Protein AF-A0A956TW47-F1 (afdb_monomer_lite)

Foldseek 3Di:
DQQQPDDDQVPDDDQGHLPVVVVCLVPVDWDKAKEKPLPCVQPHPPDPHGDQDDVPDGGDIDMDIFDTDRDDNPDDSVNVSVVSVVRRVVNVPQDDPPDVPPRDPRPDDDDPPPPVPPVVVVVVVVVVVVVVVVVVVVVVVVPPD

Structure (mmCIF, N/CA/C/O backbone):
data_AF-A0A956TW47-F1
#
_entry.id   AF-A0A956TW47-F1
#
loop_
_atom_site.group_PDB
_atom_site.id
_atom_site.type_symbol
_atom_site.label_atom_id
_atom_site.label_alt_id
_atom_site.label_comp_id
_atom_site.label_asym_id
_atom_site.label_entity_id
_atom_site.label_seq_id
_atom_site.pdbx_PDB_ins_code
_atom_site.Cartn_x
_atom_site.Cartn_y
_atom_site.Cartn_z
_atom_site.occupancy
_atom_site.B_iso_or_equiv
_atom_site.auth_seq_id
_atom_site.auth_comp_id
_atom_site.auth_asym_id
_atom_site.auth_atom_id
_atom_site.pdbx_PDB_model_num
ATOM 1 N N . ILE A 1 1 ? -6.459 4.346 -1.450 1.00 92.06 1 ILE A N 1
ATOM 2 C CA . ILE A 1 1 ? -5.559 5.324 -0.784 1.00 92.06 1 ILE A CA 1
ATOM 3 C C . ILE A 1 1 ? -4.156 4.752 -0.885 1.00 92.06 1 ILE A C 1
ATOM 5 O O . ILE A 1 1 ? -4.026 3.569 -0.607 1.00 92.06 1 ILE A O 1
ATOM 9 N N . PHE A 1 2 ? -3.155 5.531 -1.303 1.00 93.88 2 PHE A N 1
ATOM 10 C CA . PHE A 1 2 ? -1.760 5.075 -1.327 1.00 93.88 2 PHE A CA 1
ATOM 11 C C . PHE A 1 2 ? -1.099 5.387 0.023 1.00 93.88 2 PHE A C 1
ATOM 13 O O . PHE A 1 2 ? -0.887 6.566 0.316 1.00 93.88 2 PHE A O 1
ATOM 20 N N . PRO A 1 3 ? -0.813 4.376 0.866 1.00 94.44 3 PRO A N 1
ATOM 21 C CA . PRO A 1 3 ? -0.276 4.597 2.211 1.00 94.44 3 PRO A CA 1
ATOM 22 C C . PRO A 1 3 ? 1.165 5.132 2.213 1.00 94.44 3 PRO A C 1
ATOM 24 O O . PRO A 1 3 ? 1.600 5.668 3.223 1.00 94.44 3 PRO A O 1
ATOM 27 N N . GLU A 1 4 ? 1.890 5.045 1.098 1.00 92.81 4 GLU A N 1
ATOM 28 C CA . GLU A 1 4 ? 3.246 5.594 0.931 1.00 92.81 4 GLU A CA 1
ATOM 29 C C . GLU A 1 4 ? 3.271 7.134 0.926 1.00 92.81 4 GLU A C 1
ATOM 31 O O . GLU A 1 4 ? 4.242 7.758 1.363 1.00 92.81 4 GLU A O 1
ATOM 36 N N . GLY A 1 5 ? 2.186 7.761 0.450 1.00 91.06 5 GLY A N 1
ATOM 37 C CA . GLY A 1 5 ? 2.024 9.218 0.367 1.00 91.06 5 GLY A CA 1
ATOM 38 C C . GLY A 1 5 ? 2.811 9.910 -0.754 1.00 91.06 5 GLY A C 1
ATOM 39 O O . GLY A 1 5 ? 2.726 11.127 -0.889 1.00 91.06 5 GLY A O 1
ATOM 40 N N . ARG A 1 6 ? 3.562 9.159 -1.563 1.00 89.00 6 ARG A N 1
ATOM 41 C CA . ARG A 1 6 ? 4.381 9.649 -2.683 1.00 89.00 6 ARG A CA 1
ATOM 42 C C . ARG A 1 6 ? 4.512 8.564 -3.750 1.00 89.00 6 ARG A C 1
ATOM 44 O O . ARG A 1 6 ? 4.234 7.402 -3.480 1.00 89.00 6 ARG A O 1
ATOM 51 N N . LEU A 1 7 ? 4.908 8.962 -4.956 1.00 86.25 7 LEU A N 1
ATOM 52 C CA . LEU A 1 7 ? 5.258 8.025 -6.023 1.00 86.25 7 LEU A CA 1
ATOM 53 C C . LEU A 1 7 ? 6.634 7.409 -5.742 1.00 86.25 7 LEU A C 1
ATOM 55 O O . LEU A 1 7 ? 7.531 8.101 -5.261 1.00 86.25 7 LEU A O 1
ATOM 59 N N . SER A 1 8 ? 6.797 6.128 -6.068 1.00 86.44 8 SER A N 1
ATOM 60 C CA . SER A 1 8 ? 8.090 5.447 -6.001 1.00 86.44 8 SER A CA 1
ATOM 61 C C . SER A 1 8 ? 8.975 5.830 -7.190 1.00 86.44 8 SER A C 1
ATOM 63 O O . SER A 1 8 ? 8.533 5.809 -8.339 1.00 86.44 8 SER A O 1
ATOM 65 N N . GLU A 1 9 ? 10.236 6.167 -6.916 1.00 84.50 9 GLU A N 1
ATOM 66 C CA . GLU A 1 9 ? 11.236 6.513 -7.938 1.00 84.50 9 GLU A CA 1
ATOM 67 C C . GLU A 1 9 ? 11.792 5.275 -8.652 1.00 84.50 9 GLU A C 1
ATOM 69 O O . GLU A 1 9 ? 12.226 5.360 -9.799 1.00 84.50 9 GLU A O 1
ATOM 74 N N . THR A 1 10 ? 11.756 4.119 -7.985 1.00 82.00 10 THR A N 1
ATOM 75 C CA . THR A 1 10 ? 12.319 2.853 -8.478 1.00 82.00 10 THR A CA 1
ATOM 76 C C . THR A 1 10 ? 11.254 1.816 -8.828 1.00 82.00 10 THR A C 1
ATOM 78 O O . THR A 1 10 ? 11.585 0.771 -9.380 1.00 82.00 10 THR A O 1
ATOM 81 N N . GLY A 1 11 ? 9.987 2.076 -8.490 1.00 80.06 11 GLY A N 1
ATOM 82 C CA . GLY A 1 11 ? 8.891 1.112 -8.618 1.00 80.06 11 GLY A CA 1
ATOM 83 C C . GLY A 1 11 ? 8.784 0.128 -7.446 1.00 80.06 11 GLY A C 1
ATOM 84 O O . GLY A 1 11 ? 7.844 -0.659 -7.403 1.00 80.06 11 GLY A O 1
ATOM 85 N N . ALA A 1 12 ? 9.702 0.184 -6.474 1.00 85.75 12 ALA A N 1
ATOM 86 C CA . ALA A 1 12 ? 9.615 -0.606 -5.248 1.00 85.75 12 ALA A CA 1
ATOM 87 C C . ALA A 1 12 ? 8.596 -0.013 -4.261 1.00 85.75 12 ALA A C 1
ATOM 89 O O . ALA A 1 12 ? 8.419 1.208 -4.216 1.00 85.75 12 ALA A O 1
ATOM 90 N N . LEU A 1 13 ? 7.984 -0.876 -3.443 1.00 88.12 13 LEU A N 1
ATOM 91 C CA . LEU A 1 13 ? 7.126 -0.456 -2.333 1.00 88.12 13 LEU A CA 1
ATOM 92 C C . LEU A 1 13 ? 7.918 0.402 -1.341 1.00 88.12 13 LEU A C 1
ATOM 94 O O . LEU A 1 13 ? 9.022 0.046 -0.923 1.00 88.12 13 LEU A O 1
ATOM 98 N N . LEU A 1 14 ? 7.331 1.526 -0.952 1.00 91.88 14 LEU A N 1
ATOM 99 C CA . LEU A 1 14 ? 7.881 2.426 0.055 1.00 91.88 14 LEU A CA 1
ATOM 100 C C . LEU A 1 14 ? 7.274 2.130 1.436 1.00 91.88 14 LEU A C 1
ATOM 102 O O . LEU A 1 14 ? 6.228 1.488 1.534 1.00 91.88 14 LEU A O 1
ATOM 106 N N . PRO A 1 15 ? 7.884 2.623 2.531 1.00 93.38 15 PRO A N 1
ATOM 107 C CA . PRO A 1 15 ? 7.313 2.474 3.865 1.00 93.38 15 PRO A CA 1
ATOM 108 C C . PRO A 1 15 ? 5.913 3.087 3.966 1.00 93.38 15 PRO A C 1
ATOM 110 O O . PRO A 1 15 ? 5.684 4.229 3.553 1.00 93.38 15 PRO A O 1
ATOM 113 N N . PHE A 1 16 ? 4.979 2.336 4.548 1.00 95.81 16 PHE A N 1
ATOM 114 C CA . PHE A 1 16 ? 3.595 2.772 4.701 1.00 95.81 16 PHE A CA 1
ATOM 115 C C . PHE A 1 16 ? 3.431 3.716 5.891 1.00 95.81 16 PHE A C 1
ATOM 117 O O . PHE A 1 16 ? 3.967 3.505 6.978 1.00 95.81 16 PHE A O 1
ATOM 124 N N . GLN A 1 17 ? 2.638 4.762 5.687 1.00 95.81 17 GLN A N 1
ATOM 125 C CA . GLN A 1 17 ? 2.242 5.695 6.729 1.00 95.81 17 GLN A CA 1
ATOM 126 C C . GLN A 1 17 ? 0.942 5.241 7.404 1.00 95.81 17 GLN A C 1
ATOM 128 O O . GLN A 1 17 ? 0.061 4.633 6.794 1.00 95.81 17 GLN A O 1
ATOM 133 N N . LYS A 1 18 ? 0.762 5.647 8.665 1.00 95.81 18 LYS A N 1
ATOM 134 C CA . LYS A 1 18 ? -0.365 5.237 9.528 1.00 95.81 18 LYS A CA 1
ATOM 135 C C . LYS A 1 18 ? -1.716 5.873 9.169 1.00 95.81 18 LYS A C 1
ATOM 137 O O . LYS A 1 18 ? -2.708 5.655 9.861 1.00 95.81 18 LYS A O 1
ATOM 142 N N . GLY A 1 19 ? -1.779 6.685 8.112 1.00 94.81 19 GLY A N 1
ATOM 143 C CA . GLY A 1 19 ? -2.987 7.424 7.733 1.00 94.81 19 GLY A CA 1
ATOM 144 C C . GLY A 1 19 ? -4.172 6.510 7.411 1.00 94.81 19 GLY A C 1
ATOM 145 O O . GLY A 1 19 ? -5.297 6.795 7.816 1.00 94.81 19 GLY A O 1
ATOM 146 N N . VAL A 1 20 ? -3.923 5.374 6.750 1.00 95.81 20 VAL A N 1
ATOM 147 C CA . VAL A 1 20 ? -4.973 4.383 6.454 1.00 95.81 20 VAL A CA 1
ATOM 148 C C . VAL A 1 20 ? -5.503 3.740 7.736 1.00 95.81 20 VAL A C 1
ATOM 150 O O . VAL A 1 20 ? -6.718 3.663 7.912 1.00 95.81 20 VAL A O 1
ATOM 153 N N . ALA A 1 21 ? -4.617 3.358 8.659 1.00 95.25 21 ALA A N 1
ATOM 154 C CA . ALA A 1 21 ? -5.007 2.805 9.954 1.00 95.25 21 ALA A CA 1
ATOM 155 C C . ALA A 1 21 ? -5.856 3.799 10.767 1.00 95.25 21 ALA A C 1
ATOM 157 O O . ALA A 1 21 ? -6.897 3.436 11.309 1.00 95.25 21 ALA A O 1
ATOM 158 N N . TYR A 1 22 ? -5.478 5.080 10.772 1.00 94.81 22 TYR A N 1
ATOM 159 C CA . TYR A 1 22 ? -6.248 6.132 11.438 1.00 94.81 22 TYR A CA 1
ATOM 160 C C . TYR A 1 22 ? -7.659 6.301 10.854 1.00 94.81 22 TYR A C 1
ATOM 162 O O . TYR A 1 22 ? -8.638 6.441 11.592 1.00 94.81 22 TYR A O 1
ATOM 170 N N . LEU A 1 23 ? -7.783 6.271 9.522 1.00 94.88 23 LEU A N 1
ATOM 171 C CA . LEU A 1 23 ? -9.082 6.327 8.851 1.00 94.88 23 LEU A CA 1
ATOM 172 C C . LEU A 1 23 ? -9.931 5.098 9.174 1.00 94.88 23 LEU A C 1
ATOM 174 O O . LEU A 1 23 ? -11.124 5.245 9.442 1.00 94.88 23 LEU A O 1
ATOM 178 N N . GLN A 1 24 ? -9.332 3.907 9.194 1.00 94.88 24 GLN A N 1
ATOM 179 C CA . GLN A 1 24 ? -10.033 2.681 9.558 1.00 94.88 24 GLN A CA 1
ATOM 180 C C . GLN A 1 24 ? -10.563 2.749 10.992 1.00 94.88 24 GLN A C 1
ATOM 182 O O . GLN A 1 24 ? -11.755 2.541 11.193 1.00 94.88 24 GLN A O 1
ATOM 187 N N . GLN A 1 25 ? -9.738 3.138 11.966 1.00 93.31 25 GLN A N 1
ATOM 188 C CA . GLN A 1 25 ? -10.153 3.250 13.369 1.00 93.31 25 GLN A CA 1
ATOM 189 C C . GLN A 1 25 ? -11.291 4.262 13.566 1.00 93.31 25 GLN A C 1
ATOM 191 O O . GLN A 1 25 ? -12.212 4.027 14.346 1.00 93.31 25 GLN A O 1
ATOM 196 N N . LYS A 1 26 ? -11.271 5.386 12.835 1.00 93.44 26 LYS A N 1
ATOM 197 C CA . LYS A 1 26 ? -12.327 6.408 12.929 1.00 93.44 26 LYS A CA 1
ATOM 198 C C . LYS A 1 26 ? -13.634 6.029 12.245 1.00 93.44 26 LYS A C 1
ATOM 200 O O . LYS A 1 26 ? -14.692 6.496 12.663 1.00 93.44 26 LYS A O 1
ATOM 205 N N . THR A 1 27 ? -13.565 5.266 11.160 1.00 94.81 27 THR A N 1
ATOM 206 C CA . THR A 1 27 ? -14.733 4.964 10.319 1.00 94.81 27 THR A CA 1
ATOM 207 C C . THR A 1 27 ? -15.310 3.577 10.573 1.00 94.81 27 THR A C 1
ATOM 209 O O . THR A 1 27 ? -16.480 3.348 10.280 1.00 94.81 27 THR A O 1
ATOM 212 N N . GLY A 1 28 ? -14.504 2.651 11.094 1.00 92.62 28 GLY A N 1
ATOM 213 C CA . GLY A 1 28 ? -14.816 1.227 11.169 1.00 92.62 28 GLY A CA 1
ATOM 214 C C . GLY A 1 28 ? -14.904 0.540 9.80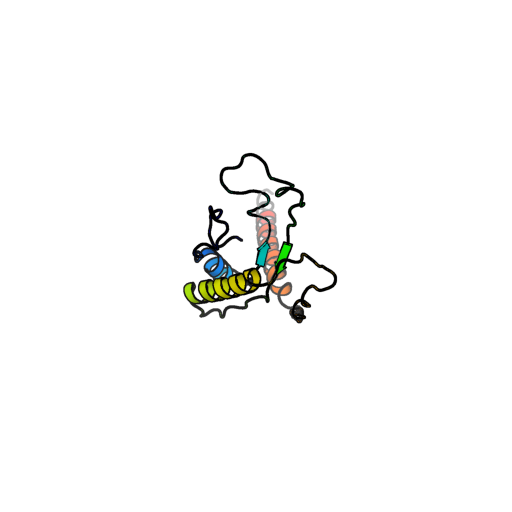0 1.00 92.62 28 GLY A C 1
ATOM 215 O O . GLY A 1 28 ? -15.364 -0.598 9.727 1.00 92.62 28 GLY A O 1
ATOM 216 N N . ALA A 1 29 ? -14.520 1.213 8.708 1.00 94.56 29 ALA A N 1
ATOM 217 C CA . ALA A 1 29 ? -14.616 0.659 7.361 1.00 94.56 29 ALA A CA 1
ATOM 218 C C . ALA A 1 29 ? -13.539 -0.417 7.121 1.00 94.56 29 ALA A C 1
ATOM 220 O O . ALA A 1 29 ? -12.410 -0.248 7.579 1.00 94.56 29 ALA A O 1
ATOM 221 N N . PRO A 1 30 ? -13.839 -1.504 6.387 1.00 95.69 30 PRO A N 1
ATOM 222 C CA . PRO A 1 30 ? -12.823 -2.488 6.023 1.00 95.69 30 PRO A CA 1
ATOM 223 C C . PRO A 1 30 ? -11.753 -1.871 5.117 1.00 95.69 30 PRO A C 1
ATOM 225 O O . PRO A 1 30 ? -12.051 -1.012 4.283 1.00 95.69 30 PRO A O 1
ATOM 228 N N . ILE A 1 31 ? -10.512 -2.341 5.250 1.00 96.19 31 ILE A N 1
ATOM 229 C CA . ILE A 1 31 ? -9.409 -1.938 4.371 1.00 96.19 31 ILE A CA 1
ATOM 230 C C . ILE A 1 31 ? -9.280 -2.992 3.275 1.00 96.19 31 ILE A C 1
ATOM 232 O O . ILE A 1 31 ? -9.036 -4.154 3.574 1.00 96.19 31 ILE A O 1
ATOM 236 N N . VAL A 1 32 ? -9.424 -2.600 2.010 1.00 96.56 32 VAL A N 1
ATOM 237 C CA . VAL A 1 32 ? -9.206 -3.504 0.871 1.00 96.56 32 VAL A CA 1
ATOM 238 C C . VAL A 1 32 ? -7.823 -3.215 0.274 1.00 96.56 32 VAL A C 1
ATOM 240 O O . VAL A 1 32 ? -7.649 -2.145 -0.320 1.00 96.56 32 VAL A O 1
ATOM 243 N N . PRO A 1 33 ? -6.831 -4.108 0.453 1.00 95.38 33 PRO A N 1
ATOM 244 C CA . PRO A 1 33 ? -5.511 -3.950 -0.142 1.00 95.38 33 PRO A CA 1
ATOM 245 C C . PRO A 1 33 ? -5.582 -4.165 -1.655 1.00 95.38 33 PRO A C 1
ATOM 247 O O . PRO A 1 33 ? -6.365 -4.980 -2.149 1.00 95.38 33 PRO A O 1
ATOM 250 N N . PHE A 1 34 ? -4.744 -3.443 -2.393 1.00 94.25 34 PHE A N 1
ATOM 251 C CA . PHE A 1 34 ? -4.586 -3.647 -3.825 1.00 94.25 34 PHE A CA 1
ATOM 252 C C . PHE A 1 34 ? -3.135 -3.431 -4.256 1.00 94.25 34 PHE A C 1
ATOM 254 O O . PHE A 1 34 ? -2.421 -2.636 -3.645 1.00 94.25 34 PHE A O 1
ATOM 261 N N . ALA A 1 35 ? -2.728 -4.114 -5.323 1.00 91.62 35 ALA A N 1
ATOM 262 C CA . ALA A 1 35 ? -1.445 -3.948 -5.998 1.00 91.62 35 ALA A CA 1
ATOM 263 C C . ALA A 1 35 ? -1.669 -3.495 -7.444 1.00 91.62 35 ALA A C 1
ATOM 265 O O . ALA A 1 35 ? -2.629 -3.922 -8.089 1.00 91.62 35 ALA A O 1
ATOM 266 N N . LEU A 1 36 ? -0.793 -2.621 -7.943 1.00 88.56 36 LEU A N 1
ATOM 267 C CA . LEU A 1 36 ? -0.822 -2.096 -9.307 1.00 88.56 36 LEU A CA 1
ATOM 268 C C . LEU A 1 36 ? 0.479 -2.478 -10.017 1.00 88.56 36 LEU A C 1
ATOM 270 O O . LEU A 1 36 ? 1.554 -2.058 -9.598 1.00 88.56 36 LEU A O 1
ATOM 274 N N . HIS A 1 37 ? 0.364 -3.209 -11.122 1.00 86.31 37 HIS A N 1
ATOM 275 C CA . HIS A 1 37 ? 1.487 -3.632 -11.958 1.00 86.31 37 HIS A CA 1
ATOM 276 C C . HIS A 1 37 ? 1.490 -2.856 -13.277 1.00 86.31 37 HIS A C 1
ATOM 278 O O . HIS A 1 37 ? 0.433 -2.455 -13.774 1.00 86.31 37 HIS A O 1
ATOM 284 N N . GLY A 1 38 ? 2.679 -2.624 -13.837 1.00 81.50 38 GLY A N 1
ATOM 285 C CA . GLY A 1 38 ? 2.853 -1.911 -15.105 1.00 81.50 38 GLY A CA 1
ATOM 286 C C . GLY A 1 38 ? 2.751 -0.387 -15.004 1.00 81.50 38 GLY A C 1
ATOM 287 O O . GLY A 1 38 ? 2.994 0.315 -15.987 1.00 81.50 38 GLY A O 1
ATOM 288 N N . GLY A 1 39 ? 2.361 0.147 -13.840 1.00 86.50 39 GLY A N 1
ATOM 289 C CA . GLY A 1 39 ? 2.183 1.583 -13.630 1.00 86.50 39 GLY A CA 1
ATOM 290 C C . GLY A 1 39 ? 3.499 2.356 -13.721 1.00 86.50 39 GLY A C 1
ATOM 291 O O . GLY A 1 39 ? 3.549 3.397 -14.376 1.00 86.50 39 GLY A O 1
ATOM 292 N N . PHE A 1 40 ? 4.569 1.825 -13.123 1.00 86.19 40 PHE A N 1
ATOM 293 C CA . PHE A 1 40 ? 5.898 2.440 -13.162 1.00 86.19 40 PHE A CA 1
ATOM 294 C C . PHE A 1 40 ? 6.498 2.400 -14.573 1.00 86.19 40 PHE A C 1
ATOM 296 O O . PHE A 1 40 ? 7.057 3.383 -15.050 1.00 86.19 40 PHE A O 1
ATOM 303 N N . GLU A 1 41 ? 6.326 1.290 -15.284 1.00 83.44 41 GLU A N 1
ATOM 304 C CA . GLU A 1 41 ? 6.771 1.117 -16.662 1.00 83.44 41 GLU A CA 1
ATOM 305 C C . GLU A 1 41 ? 6.018 2.062 -17.604 1.00 83.44 41 GLU A C 1
ATOM 307 O O . GLU A 1 41 ? 6.624 2.672 -18.495 1.00 83.44 41 GLU A O 1
ATOM 312 N N . ALA A 1 42 ? 4.701 2.199 -17.401 1.00 86.31 42 ALA A N 1
ATOM 313 C CA . ALA A 1 42 ? 3.849 3.093 -18.174 1.00 86.31 42 ALA A CA 1
ATOM 314 C C . ALA A 1 42 ? 4.189 4.558 -17.906 1.00 86.31 42 ALA A C 1
ATOM 316 O O . ALA A 1 42 ? 4.273 5.346 -18.843 1.00 86.31 42 ALA A O 1
ATOM 317 N N . TRP A 1 43 ? 4.404 4.955 -16.654 1.00 87.00 43 TRP A N 1
ATOM 318 C CA . TRP A 1 43 ? 4.676 6.349 -16.322 1.00 87.00 43 TRP A CA 1
ATOM 319 C C . TRP A 1 43 ? 5.683 6.468 -15.175 1.00 87.00 43 TRP A C 1
ATOM 321 O O . TRP A 1 43 ? 5.301 6.699 -14.028 1.00 87.00 43 TRP A O 1
ATOM 331 N N . PRO A 1 44 ? 6.988 6.348 -15.480 1.00 81.62 44 PRO A N 1
ATOM 332 C CA . PRO A 1 44 ? 8.012 6.442 -14.456 1.00 81.62 44 PRO A CA 1
ATOM 333 C C . PRO A 1 44 ? 8.105 7.870 -13.926 1.00 81.62 44 PRO A C 1
ATOM 335 O O . PRO A 1 44 ? 7.780 8.845 -14.622 1.00 81.62 44 PRO A O 1
ATOM 338 N N . TRP A 1 45 ? 8.588 7.981 -12.693 1.00 78.19 45 TRP A N 1
ATOM 339 C CA . TRP A 1 45 ? 8.803 9.260 -12.035 1.00 78.19 45 TRP A CA 1
ATOM 340 C C . TRP A 1 45 ? 9.704 10.185 -12.874 1.00 78.19 45 TRP A C 1
ATOM 342 O O . TRP A 1 45 ? 10.622 9.740 -13.564 1.00 78.19 45 TRP A O 1
ATOM 352 N N . GLY A 1 46 ? 9.399 11.485 -12.861 1.00 83.00 46 GLY A N 1
ATOM 353 C CA . GLY A 1 46 ? 10.134 12.504 -13.621 1.00 83.00 46 GLY A CA 1
ATOM 354 C C . GLY A 1 46 ? 9.769 12.611 -15.108 1.00 83.00 46 GLY A C 1
ATOM 355 O O . GLY A 1 46 ? 10.335 13.443 -15.816 1.00 83.00 46 GLY A O 1
ATOM 356 N N . ARG A 1 47 ? 8.817 11.815 -15.614 1.00 84.56 47 ARG A N 1
ATOM 357 C CA . ARG A 1 47 ? 8.403 11.879 -17.022 1.00 84.56 47 ARG A CA 1
ATOM 358 C C . ARG A 1 47 ? 7.164 12.744 -17.235 1.00 84.56 47 ARG A C 1
ATOM 360 O O . ARG A 1 47 ? 6.164 12.582 -16.547 1.00 84.56 47 ARG A O 1
ATOM 367 N N . LEU A 1 48 ? 7.197 13.590 -18.265 1.00 88.94 48 LEU A N 1
ATOM 368 C CA . LEU A 1 48 ? 6.070 14.461 -18.627 1.00 88.94 48 LEU A CA 1
ATOM 369 C C . LEU A 1 48 ? 4.887 13.711 -19.259 1.00 88.94 48 LEU A C 1
ATOM 371 O O . LEU A 1 48 ? 3.749 14.128 -19.089 1.00 88.94 48 LEU A O 1
ATOM 375 N N . LEU A 1 49 ? 5.145 12.619 -19.988 1.00 90.12 49 LEU A N 1
ATOM 376 C CA . LEU A 1 49 ? 4.119 11.841 -20.690 1.00 90.12 49 LEU A CA 1
ATOM 377 C C . LEU A 1 49 ? 4.316 10.327 -20.500 1.00 90.12 49 LEU A C 1
ATOM 379 O O . LEU A 1 49 ? 5.466 9.858 -20.463 1.00 90.12 49 LEU A O 1
ATOM 383 N N . PRO A 1 50 ? 3.223 9.543 -20.462 1.00 86.44 50 PRO A N 1
ATOM 384 C CA . PRO A 1 50 ? 3.291 8.091 -20.342 1.00 86.44 50 PRO A CA 1
ATOM 385 C C . PRO A 1 50 ? 3.924 7.424 -21.580 1.00 86.44 50 PRO A C 1
ATOM 387 O O . PRO A 1 50 ? 3.873 7.927 -22.703 1.00 86.44 50 PRO A O 1
ATOM 390 N N . ARG A 1 51 ? 4.559 6.270 -21.371 1.00 82.25 51 ARG A N 1
ATOM 391 C CA . ARG A 1 51 ? 4.935 5.274 -22.382 1.00 82.25 51 ARG A CA 1
ATOM 392 C C . ARG A 1 51 ? 3.743 4.347 -22.597 1.00 82.25 51 ARG A C 1
ATOM 394 O O . ARG A 1 51 ? 3.202 3.794 -21.650 1.00 82.25 51 ARG A O 1
ATOM 401 N N . LEU A 1 52 ? 3.397 4.108 -23.857 1.00 84.56 52 LEU A N 1
ATOM 402 C CA . LEU A 1 52 ? 2.477 3.026 -24.231 1.00 84.56 52 LEU A CA 1
ATOM 403 C C . LEU A 1 52 ? 3.227 1.723 -24.557 1.00 84.56 52 LEU A C 1
ATOM 405 O O . LEU A 1 52 ? 2.633 0.645 -24.590 1.00 84.56 52 LEU A O 1
ATOM 409 N N . PHE A 1 53 ? 4.539 1.822 -24.797 1.00 76.19 53 PHE A N 1
ATOM 410 C CA . PHE A 1 53 ? 5.382 0.721 -25.243 1.00 76.19 53 PHE A CA 1
ATOM 411 C C . PHE A 1 53 ? 6.705 0.688 -24.475 1.00 76.19 53 PHE A C 1
ATOM 413 O O . PHE A 1 53 ? 7.326 1.728 -24.241 1.00 76.19 53 PHE A O 1
ATOM 420 N N . CYS A 1 54 ? 7.148 -0.521 -24.137 1.00 68.81 54 CYS A N 1
ATOM 421 C CA . CYS A 1 54 ? 8.499 -0.816 -23.679 1.00 68.81 54 CYS A CA 1
ATOM 422 C C . CYS A 1 54 ? 9.182 -1.660 -24.766 1.00 68.81 54 CYS A C 1
ATOM 424 O O . CYS A 1 54 ? 8.869 -2.839 -24.963 1.00 68.81 54 CYS A O 1
ATOM 426 N N . GLY A 1 55 ? 10.039 -1.021 -25.567 1.00 79.50 55 GLY A N 1
ATOM 427 C CA . GLY A 1 55 ? 10.557 -1.619 -26.799 1.00 79.50 55 GLY A CA 1
ATOM 428 C C . GLY A 1 55 ? 9.429 -1.917 -27.795 1.00 79.50 55 GLY A C 1
ATOM 429 O O . GLY A 1 55 ? 8.687 -1.018 -28.182 1.00 79.50 55 GLY A O 1
ATOM 430 N N . ARG A 1 56 ? 9.286 -3.187 -28.203 1.00 80.94 56 ARG A N 1
ATOM 431 C CA . ARG A 1 56 ? 8.229 -3.648 -29.130 1.00 80.94 56 ARG A CA 1
ATOM 432 C C . ARG A 1 56 ? 6.940 -4.110 -28.439 1.00 80.94 56 ARG A C 1
ATOM 434 O O . ARG A 1 56 ? 5.978 -4.444 -29.125 1.00 80.94 56 ARG A O 1
ATOM 441 N N . ARG A 1 57 ? 6.904 -4.171 -27.104 1.00 75.94 57 ARG A N 1
ATOM 442 C CA . ARG A 1 57 ? 5.743 -4.673 -26.351 1.00 75.94 57 ARG A CA 1
ATOM 443 C C . ARG A 1 57 ? 4.898 -3.517 -25.833 1.00 75.94 57 ARG A C 1
ATOM 445 O O . ARG A 1 57 ? 5.441 -2.526 -25.347 1.00 75.94 57 ARG A O 1
ATOM 452 N N . ARG A 1 58 ? 3.571 -3.660 -25.905 1.00 81.00 58 ARG A N 1
ATOM 453 C CA . ARG A 1 58 ? 2.642 -2.770 -25.194 1.00 81.00 58 ARG A CA 1
ATOM 454 C C . ARG A 1 58 ? 2.766 -2.999 -23.695 1.00 81.00 58 ARG A C 1
ATOM 456 O O . ARG A 1 58 ? 2.848 -4.145 -23.260 1.00 81.00 58 ARG A O 1
ATOM 463 N N . ILE A 1 59 ? 2.747 -1.91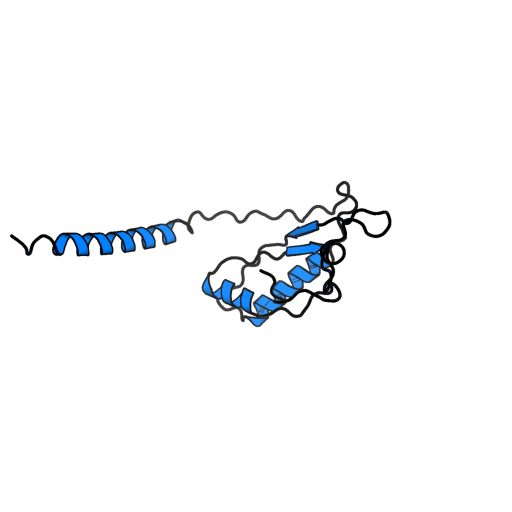4 -22.935 1.00 78.88 59 ILE A N 1
ATOM 464 C CA . ILE A 1 59 ? 2.725 -1.979 -21.474 1.00 78.88 59 ILE A CA 1
ATOM 465 C C . ILE A 1 59 ? 1.303 -2.345 -21.045 1.00 78.88 59 ILE A C 1
ATOM 467 O O . ILE A 1 59 ? 0.337 -1.756 -21.533 1.00 78.88 59 ILE A O 1
ATOM 471 N N . ARG A 1 60 ? 1.173 -3.350 -20.176 1.00 82.44 60 ARG A N 1
ATOM 472 C CA . ARG A 1 60 ? -0.108 -3.765 -19.598 1.00 82.44 60 ARG A CA 1
ATOM 473 C C . ARG A 1 60 ? -0.210 -3.225 -18.182 1.00 82.44 60 ARG A C 1
ATOM 475 O O . ARG A 1 60 ? 0.773 -3.236 -17.457 1.00 82.44 60 ARG A O 1
ATOM 482 N N . LEU A 1 61 ? -1.400 -2.759 -17.819 1.00 83.81 61 LEU A N 1
ATOM 483 C CA . LEU A 1 61 ? -1.725 -2.357 -16.457 1.00 83.81 61 LEU A CA 1
ATOM 484 C C . LEU A 1 61 ? -2.606 -3.441 -15.846 1.00 83.81 61 LEU A C 1
ATOM 486 O O . LEU A 1 61 ? -3.630 -3.793 -16.434 1.00 83.81 61 LEU A O 1
ATOM 490 N N . ALA A 1 62 ? -2.218 -3.949 -14.682 1.00 84.50 62 ALA A N 1
ATOM 491 C CA . ALA A 1 62 ? -2.995 -4.935 -13.939 1.00 84.50 62 ALA A CA 1
ATOM 492 C C . ALA A 1 62 ? -3.209 -4.468 -12.500 1.00 84.50 62 ALA A C 1
ATOM 494 O O . ALA A 1 62 ? -2.320 -3.873 -11.890 1.00 84.50 62 ALA A O 1
ATOM 495 N N . VAL A 1 63 ? -4.402 -4.735 -11.967 1.00 89.44 63 VAL A N 1
ATOM 496 C CA . VAL A 1 63 ? -4.760 -4.430 -10.580 1.00 89.44 63 VAL A CA 1
ATOM 497 C C . VAL A 1 63 ? -5.179 -5.717 -9.893 1.00 89.44 63 VAL A C 1
ATOM 499 O O . VAL A 1 63 ? -6.138 -6.359 -10.317 1.00 89.44 63 VAL A O 1
ATOM 502 N N . HIS A 1 64 ? -4.483 -6.066 -8.817 1.00 88.06 64 HIS A N 1
ATOM 503 C CA . HIS A 1 64 ? -4.821 -7.206 -7.974 1.00 88.06 64 HIS A CA 1
ATOM 504 C C . HIS A 1 64 ? -5.475 -6.694 -6.699 1.00 88.06 64 HIS A C 1
ATOM 506 O O . HIS A 1 64 ? -4.924 -5.831 -6.022 1.00 88.06 64 HIS A O 1
ATOM 512 N N . LEU A 1 65 ? -6.657 -7.215 -6.382 1.00 90.44 65 LEU A N 1
ATOM 513 C CA . LEU A 1 65 ? -7.385 -6.903 -5.155 1.00 90.44 65 LEU A CA 1
ATOM 514 C C . LEU A 1 65 ? -7.193 -8.051 -4.166 1.00 90.44 65 LEU A C 1
ATOM 516 O O . LEU A 1 65 ? -7.387 -9.215 -4.521 1.00 90.44 65 LEU A O 1
ATOM 520 N N . GLY A 1 66 ? -6.811 -7.726 -2.935 1.00 88.88 66 GLY A N 1
ATOM 521 C CA . GLY A 1 66 ? -6.683 -8.708 -1.864 1.00 88.88 66 GLY A CA 1
ATOM 522 C C . G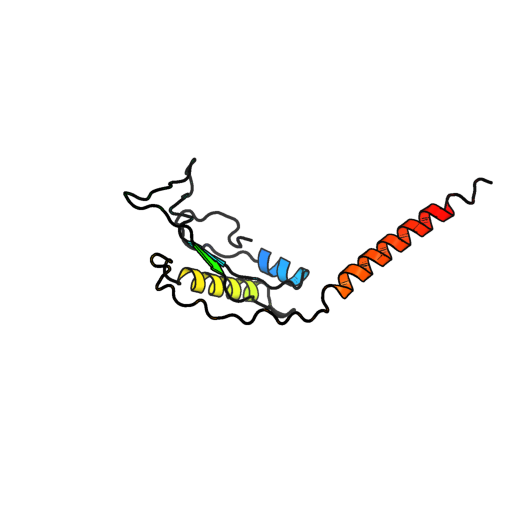LY A 1 66 ? -7.927 -8.808 -0.992 1.00 88.88 66 GLY A C 1
ATOM 523 O O . GLY A 1 66 ? -8.911 -8.085 -1.167 1.00 88.88 66 GLY A O 1
ATOM 524 N N . ALA A 1 67 ? -7.856 -9.716 -0.021 1.00 88.69 67 ALA A N 1
ATOM 525 C CA . ALA A 1 67 ? -8.915 -9.911 0.955 1.00 88.69 67 ALA A CA 1
ATOM 526 C C . ALA A 1 67 ? -9.150 -8.635 1.788 1.00 88.69 67 ALA A C 1
ATOM 528 O O . ALA A 1 67 ? -8.182 -7.997 2.212 1.00 88.69 67 ALA A O 1
ATOM 529 N N . PRO A 1 68 ? -10.415 -8.271 2.071 1.00 95.31 68 PRO A N 1
ATOM 530 C CA . PRO A 1 68 ? -10.711 -7.176 2.982 1.00 95.31 68 PRO A CA 1
ATOM 531 C C . PRO A 1 68 ? -10.165 -7.486 4.380 1.00 95.31 68 PRO A C 1
ATOM 533 O O . PRO A 1 68 ? -10.467 -8.523 4.970 1.00 95.31 68 PRO A O 1
ATOM 536 N N . LEU A 1 69 ? -9.393 -6.553 4.925 1.00 93.06 69 LEU A N 1
ATOM 537 C CA . LEU A 1 69 ? -8.909 -6.585 6.295 1.00 93.06 69 LEU A CA 1
ATOM 538 C C . LEU A 1 69 ? -9.954 -5.953 7.215 1.00 93.06 69 LEU A C 1
ATOM 540 O O . LEU A 1 69 ? -10.463 -4.855 6.955 1.00 93.06 69 LEU A O 1
ATOM 544 N N . TYR A 1 70 ? -10.214 -6.628 8.333 1.00 94.44 70 TYR A N 1
ATOM 545 C CA . TYR A 1 70 ? -11.101 -6.166 9.400 1.00 94.44 70 TYR A CA 1
ATOM 546 C C . TYR A 1 70 ? -10.317 -6.007 10.707 1.00 94.44 70 TYR A C 1
ATOM 548 O O . TYR A 1 70 ? -10.408 -6.872 11.580 1.00 94.44 70 TYR A O 1
ATOM 556 N N . PRO A 1 71 ? -9.524 -4.931 10.864 1.00 92.25 71 PRO A N 1
ATOM 557 C CA . PRO A 1 71 ? -8.812 -4.703 12.110 1.00 92.25 71 PRO A CA 1
ATOM 558 C C . PRO A 1 71 ? -9.765 -4.580 13.298 1.00 92.25 71 PRO A C 1
ATOM 560 O O . PRO A 1 71 ? -10.801 -3.909 13.214 1.00 92.25 71 PRO A O 1
ATOM 563 N N . ALA A 1 72 ? -9.391 -5.200 14.416 1.00 89.25 72 ALA A N 1
ATOM 564 C CA . ALA A 1 72 ? -10.101 -5.032 15.674 1.00 89.25 72 ALA A CA 1
ATOM 565 C C . ALA A 1 72 ? -10.055 -3.564 16.124 1.00 89.25 72 ALA A C 1
ATOM 567 O O . ALA A 1 72 ? -9.079 -2.857 15.877 1.00 89.25 72 ALA A O 1
ATOM 568 N N . ALA A 1 73 ? -11.080 -3.114 16.851 1.00 83.38 73 ALA A N 1
ATOM 569 C CA . ALA A 1 73 ? -11.126 -1.744 17.371 1.00 83.38 73 ALA A CA 1
ATOM 570 C C . ALA A 1 73 ? -9.967 -1.422 18.340 1.00 83.38 73 ALA A C 1
ATOM 572 O O . ALA A 1 73 ? -9.647 -0.257 18.552 1.00 83.38 73 ALA A O 1
ATOM 573 N N . THR A 1 74 ? -9.351 -2.452 18.923 1.00 89.00 74 THR A N 1
ATOM 574 C CA . THR A 1 74 ? -8.216 -2.364 19.850 1.00 89.00 74 THR A CA 1
ATOM 575 C C . THR A 1 74 ? -6.853 -2.459 19.165 1.00 89.00 74 THR A C 1
ATOM 577 O O . THR A 1 74 ? -5.846 -2.275 19.840 1.00 89.00 74 THR A O 1
ATOM 580 N N . ALA A 1 75 ? -6.800 -2.769 17.864 1.00 90.88 75 ALA A N 1
ATOM 581 C CA . ALA A 1 75 ? -5.541 -2.941 17.142 1.00 90.88 75 ALA A CA 1
ATOM 582 C C . ALA A 1 75 ? -4.774 -1.617 17.065 1.00 90.88 75 ALA A C 1
ATOM 584 O O . ALA A 1 75 ? -5.358 -0.554 16.804 1.00 90.88 75 ALA A O 1
ATOM 585 N N . THR A 1 76 ? -3.460 -1.671 17.273 1.00 94.81 76 THR A N 1
ATOM 586 C CA . THR A 1 76 ? -2.633 -0.465 17.193 1.00 94.81 76 THR A CA 1
ATOM 587 C C . THR A 1 76 ? -2.474 -0.016 15.742 1.00 94.81 76 THR A C 1
ATOM 589 O O . THR A 1 76 ? -2.520 -0.807 14.802 1.00 94.81 76 THR A O 1
ATOM 592 N N . ALA A 1 77 ? -2.260 1.285 15.523 1.00 93.19 77 ALA A N 1
ATOM 593 C CA . ALA A 1 77 ? -2.099 1.805 14.164 1.00 93.19 77 ALA A CA 1
ATOM 594 C C . ALA A 1 77 ? -0.896 1.181 13.427 1.00 93.19 77 ALA A C 1
ATOM 596 O O . ALA A 1 77 ? -0.909 1.112 12.199 1.00 93.19 77 ALA A O 1
ATOM 597 N N . ASN A 1 78 ? 0.124 0.727 14.163 1.00 94.75 78 ASN A N 1
ATOM 598 C CA . ASN A 1 78 ? 1.280 0.032 13.598 1.00 94.75 78 ASN A CA 1
ATOM 599 C C . ASN A 1 78 ? 0.887 -1.356 13.094 1.00 94.75 78 ASN A C 1
ATOM 601 O O . ASN A 1 78 ? 1.088 -1.618 11.917 1.00 94.75 78 ASN A O 1
ATOM 605 N N . GLU A 1 79 ? 0.233 -2.172 13.926 1.00 94.19 79 GLU A N 1
ATOM 606 C CA . GLU A 1 79 ? -0.232 -3.519 13.554 1.00 94.19 79 GLU A CA 1
ATOM 607 C C . GLU A 1 79 ? -1.095 -3.498 12.290 1.00 94.19 79 GLU A C 1
ATOM 609 O O . GLU A 1 79 ? -0.918 -4.303 11.382 1.00 94.19 79 GLU A O 1
ATOM 614 N N . VAL A 1 80 ? -2.015 -2.532 12.198 1.00 95.19 80 VAL A N 1
ATOM 615 C CA . VAL A 1 80 ? -2.871 -2.380 11.013 1.00 95.19 80 VAL A CA 1
ATOM 616 C C . VAL A 1 80 ? -2.059 -2.010 9.774 1.00 95.19 80 VAL A C 1
ATOM 618 O O . VAL A 1 80 ? -2.370 -2.457 8.672 1.00 95.19 80 VAL A O 1
ATOM 621 N N . THR A 1 81 ? -1.033 -1.177 9.943 1.00 96.25 81 THR A N 1
ATOM 622 C CA . THR A 1 81 ? -0.177 -0.734 8.838 1.00 96.25 81 THR A CA 1
ATOM 623 C C . THR A 1 81 ? 0.744 -1.859 8.365 1.00 96.25 81 THR A C 1
ATOM 625 O O . THR A 1 81 ? 0.906 -2.024 7.161 1.00 96.25 81 THR A O 1
ATOM 628 N N . GLU A 1 82 ? 1.288 -2.653 9.287 1.00 95.12 82 GLU A N 1
ATOM 629 C CA . GLU A 1 82 ? 2.116 -3.829 8.999 1.00 95.12 82 GLU A CA 1
ATOM 630 C C . GLU A 1 82 ? 1.300 -4.916 8.293 1.00 95.12 82 GLU A C 1
ATOM 632 O O . GLU A 1 82 ? 1.662 -5.332 7.198 1.00 95.12 82 GLU A O 1
ATOM 637 N N . ALA A 1 83 ? 0.121 -5.266 8.817 1.00 94.25 83 ALA A N 1
ATOM 638 C CA . ALA A 1 83 ? -0.770 -6.230 8.168 1.00 94.25 83 ALA A CA 1
ATOM 639 C C . ALA A 1 83 ? -1.197 -5.783 6.757 1.00 94.25 83 ALA A C 1
ATOM 641 O O . ALA A 1 83 ? -1.341 -6.600 5.846 1.00 94.25 83 ALA A O 1
ATOM 642 N N . LEU A 1 84 ? -1.400 -4.476 6.561 1.00 95.94 84 LEU A N 1
ATOM 643 C CA . LEU A 1 84 ? -1.682 -3.908 5.245 1.00 95.94 84 LEU A CA 1
ATOM 644 C C . LEU A 1 84 ? -0.468 -4.001 4.311 1.00 95.94 84 LEU A C 1
ATOM 646 O O . LEU A 1 84 ? -0.641 -4.311 3.132 1.00 95.94 84 LEU A O 1
ATOM 650 N N . PHE A 1 85 ? 0.733 -3.717 4.815 1.00 95.12 85 PHE A N 1
ATOM 651 C CA . PHE A 1 85 ? 1.969 -3.822 4.046 1.00 95.12 85 PHE A CA 1
ATOM 652 C C . PHE A 1 85 ? 2.197 -5.256 3.566 1.00 95.12 85 PHE A C 1
ATOM 654 O O . PHE A 1 85 ? 2.360 -5.465 2.365 1.00 95.12 85 PHE A O 1
ATOM 661 N N . ASP A 1 86 ? 2.089 -6.235 4.463 1.00 93.94 86 ASP A N 1
ATOM 662 C CA . ASP A 1 86 ? 2.257 -7.654 4.140 1.00 93.94 86 ASP A CA 1
ATOM 663 C C . ASP A 1 86 ? 1.244 -8.116 3.087 1.00 93.94 86 ASP A C 1
ATOM 665 O O . ASP A 1 86 ? 1.601 -8.772 2.106 1.00 93.94 86 ASP A O 1
ATOM 669 N N . ALA A 1 87 ? -0.024 -7.718 3.239 1.00 93.56 87 ALA A N 1
ATOM 670 C CA . ALA A 1 87 ? -1.068 -8.049 2.275 1.00 93.56 87 ALA A CA 1
ATOM 671 C C . ALA A 1 87 ? -0.771 -7.466 0.884 1.00 93.56 87 ALA A C 1
ATOM 673 O O . ALA A 1 87 ? -0.934 -8.153 -0.123 1.00 93.56 87 ALA A O 1
ATOM 674 N N . VAL A 1 88 ? -0.313 -6.213 0.801 1.00 93.44 88 VAL A N 1
ATOM 675 C CA . VAL A 1 88 ? 0.056 -5.596 -0.483 1.00 93.44 88 VAL A CA 1
ATOM 676 C C . VAL A 1 88 ? 1.319 -6.233 -1.062 1.00 93.44 88 VAL A C 1
ATOM 678 O O . VAL A 1 88 ? 1.374 -6.471 -2.267 1.00 93.44 88 VAL A O 1
ATOM 681 N N . GLN A 1 89 ? 2.308 -6.569 -0.234 1.00 91.25 89 GLN A N 1
ATOM 682 C CA . GLN A 1 89 ? 3.533 -7.231 -0.678 1.00 91.25 89 GLN A CA 1
ATOM 683 C C . GLN A 1 89 ? 3.242 -8.609 -1.289 1.00 91.25 89 GLN A C 1
ATOM 685 O O . GLN A 1 89 ? 3.796 -8.945 -2.335 1.00 91.25 89 GLN A O 1
ATOM 690 N N . GLN A 1 90 ? 2.321 -9.376 -0.700 1.00 89.75 90 GLN A N 1
ATOM 691 C CA . GLN A 1 90 ? 1.856 -10.647 -1.265 1.00 89.75 90 GLN A CA 1
ATOM 692 C C . GLN A 1 90 ? 1.160 -10.462 -2.618 1.00 89.75 90 GLN A C 1
ATOM 694 O O . GLN A 1 90 ? 1.388 -11.245 -3.539 1.00 89.75 90 GLN A O 1
ATOM 699 N N . LEU A 1 91 ? 0.343 -9.414 -2.766 1.00 88.44 91 LEU A N 1
ATOM 700 C CA . LEU A 1 91 ? -0.303 -9.101 -4.043 1.00 88.44 91 LEU A CA 1
ATOM 701 C C . LEU A 1 91 ? 0.716 -8.691 -5.113 1.00 88.44 91 LEU A C 1
ATOM 703 O O . LEU A 1 91 ? 0.597 -9.133 -6.248 1.00 88.44 91 LEU A O 1
ATOM 707 N N . MET A 1 92 ? 1.739 -7.913 -4.746 1.00 83.88 92 MET A N 1
ATOM 708 C CA . MET A 1 92 ? 2.834 -7.530 -5.647 1.00 83.88 92 MET A CA 1
ATOM 709 C C . MET A 1 92 ? 3.704 -8.724 -6.067 1.00 83.88 92 MET A C 1
ATOM 711 O O . MET A 1 92 ? 4.286 -8.705 -7.149 1.00 83.88 92 MET A O 1
ATOM 715 N N . ALA A 1 93 ? 3.801 -9.761 -5.230 1.00 82.88 93 ALA A N 1
ATOM 716 C CA . ALA A 1 93 ? 4.496 -11.005 -5.560 1.00 82.88 93 ALA A CA 1
ATOM 717 C C . ALA A 1 93 ? 3.688 -11.915 -6.507 1.00 82.88 93 ALA A C 1
ATOM 719 O O . ALA A 1 93 ? 4.235 -12.878 -7.048 1.00 82.88 93 ALA A O 1
ATOM 720 N N . CYS A 1 94 ? 2.398 -11.630 -6.720 1.00 69.69 94 CYS A N 1
ATOM 721 C CA . CYS A 1 94 ? 1.583 -12.354 -7.686 1.00 69.69 94 CYS A CA 1
ATOM 722 C C . CYS A 1 94 ? 2.074 -12.023 -9.112 1.00 69.69 94 CYS A C 1
ATOM 724 O O . CYS A 1 94 ? 2.188 -10.843 -9.453 1.00 69.69 94 CYS A O 1
ATOM 726 N N . PRO A 1 95 ? 2.413 -13.025 -9.944 1.00 58.38 95 PRO A N 1
ATOM 727 C CA . PRO A 1 95 ? 2.986 -12.778 -11.261 1.00 58.38 95 PRO A CA 1
ATOM 728 C C . PRO A 1 95 ? 2.013 -12.055 -12.202 1.00 58.38 95 PRO A C 1
ATOM 730 O O . PRO A 1 95 ? 0.802 -12.278 -12.180 1.00 58.38 95 PRO A O 1
ATOM 733 N N . ASP A 1 96 ? 2.596 -11.210 -13.056 1.00 55.00 96 ASP A N 1
ATOM 734 C CA . ASP A 1 96 ? 1.922 -10.389 -14.061 1.00 55.00 96 ASP A CA 1
ATOM 735 C C . ASP A 1 96 ? 1.055 -11.240 -15.010 1.00 55.00 96 ASP A C 1
ATOM 737 O O . ASP A 1 96 ? 1.489 -12.277 -15.523 1.00 55.00 96 ASP A O 1
ATOM 741 N N . VAL A 1 97 ? -0.167 -10.760 -15.270 1.00 52.38 97 VAL A N 1
ATOM 742 C CA . VAL A 1 97 ? -1.292 -11.386 -16.000 1.00 52.38 97 VAL A CA 1
ATOM 743 C C . VAL A 1 97 ? -1.031 -11.493 -17.516 1.00 52.38 97 VAL A C 1
ATOM 745 O O . VAL A 1 97 ? -1.907 -11.285 -18.361 1.00 52.38 97 VAL A O 1
ATOM 748 N N . SER A 1 98 ? 0.213 -11.777 -17.897 1.00 50.50 98 SER A N 1
ATOM 749 C CA . SER A 1 98 ? 0.667 -11.886 -19.282 1.00 50.50 98 SER A CA 1
ATOM 750 C C . SER A 1 98 ? -0.104 -12.948 -20.087 1.00 50.50 98 SER A C 1
ATOM 752 O O . SER A 1 98 ? -0.304 -12.723 -21.283 1.00 50.50 98 SER A O 1
ATOM 754 N N . ASP A 1 99 ? -0.694 -13.952 -19.424 1.00 46.25 99 ASP A N 1
ATOM 755 C CA . ASP A 1 99 ? -1.651 -14.919 -19.981 1.00 46.25 99 ASP A CA 1
ATOM 756 C C . ASP A 1 99 ? -2.957 -14.971 -19.167 1.00 46.25 99 ASP A C 1
ATOM 758 O O . ASP A 1 99 ? -3.086 -15.700 -18.185 1.00 46.25 99 ASP A O 1
ATOM 762 N N . VAL A 1 100 ? -3.982 -14.231 -19.599 1.00 48.94 100 VAL A N 1
ATOM 763 C CA . VAL A 1 100 ? -5.330 -14.253 -18.986 1.00 48.94 100 VAL A CA 1
ATOM 764 C C . VAL A 1 100 ? -6.005 -15.636 -19.081 1.00 48.94 100 VAL A C 1
ATOM 766 O O . VAL A 1 100 ? -6.988 -15.888 -18.393 1.00 48.94 100 VAL A O 1
ATOM 769 N N . SER A 1 101 ? -5.477 -16.538 -19.917 1.00 46.50 101 SER A N 1
ATOM 770 C CA . SER A 1 101 ? -5.905 -17.938 -20.044 1.00 46.50 101 SER A CA 1
ATOM 771 C C . SER A 1 101 ? -5.386 -18.848 -18.925 1.00 46.50 101 SER A C 1
ATOM 773 O O . SER A 1 101 ? -5.981 -19.894 -18.691 1.00 46.50 101 SER A O 1
ATOM 775 N N . ASN A 1 102 ? -4.306 -18.455 -18.239 1.00 42.31 102 ASN A N 1
ATOM 776 C CA . ASN A 1 102 ? -3.619 -19.247 -17.211 1.00 42.31 102 ASN A CA 1
ATOM 777 C C . ASN A 1 102 ? -3.388 -18.460 -15.911 1.00 42.31 102 ASN A C 1
ATOM 779 O O . ASN A 1 102 ? -2.593 -18.874 -15.065 1.00 42.31 102 ASN A O 1
ATOM 783 N N . ALA A 1 103 ? -4.074 -17.325 -15.741 1.00 41.78 103 ALA A N 1
ATOM 784 C CA . ALA A 1 103 ? -4.007 -16.549 -14.513 1.00 41.78 103 ALA A CA 1
ATOM 785 C C . ALA A 1 103 ? -4.351 -17.463 -13.320 1.00 41.78 103 ALA A C 1
ATOM 787 O O . ALA A 1 103 ? -5.386 -18.143 -13.369 1.00 41.78 103 ALA A O 1
ATOM 788 N N . PRO A 1 104 ? -3.518 -17.514 -12.259 1.00 42.22 104 PRO A N 1
ATOM 789 C CA . PRO A 1 104 ? -3.874 -18.257 -11.062 1.00 42.22 104 PRO A CA 1
ATOM 790 C C . PRO A 1 104 ? -5.230 -17.738 -10.599 1.00 42.22 104 PRO A C 1
ATOM 792 O O . PRO A 1 104 ? -5.427 -16.529 -10.461 1.00 42.22 104 PRO A O 1
ATOM 795 N N . LYS A 1 105 ? -6.189 -18.657 -10.445 1.00 39.97 105 LYS A N 1
ATOM 796 C CA . LYS A 1 105 ? -7.554 -18.323 -1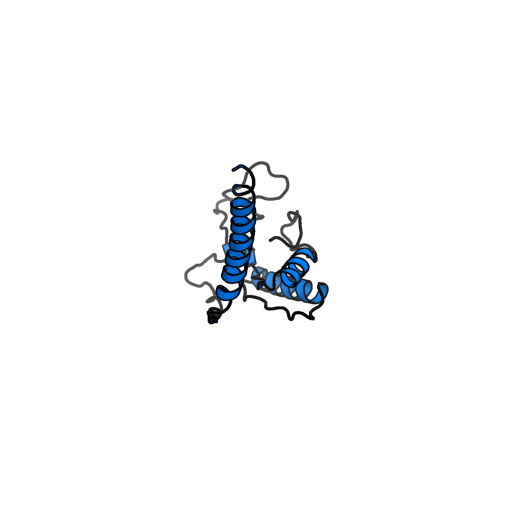0.044 1.00 39.97 105 LYS A CA 1
ATOM 797 C C . LYS A 1 105 ? -7.441 -17.476 -8.780 1.00 39.97 105 LYS A C 1
ATOM 799 O O . LYS A 1 105 ? -6.892 -17.958 -7.787 1.00 39.97 105 LYS A O 1
ATOM 804 N N . CYS A 1 106 ? -7.890 -16.217 -8.835 1.00 39.94 106 CYS A N 1
ATOM 805 C CA . CYS A 1 106 ? -7.963 -15.382 -7.642 1.00 39.94 106 CYS A CA 1
ATOM 806 C C . CYS A 1 106 ? -8.641 -16.226 -6.560 1.00 39.94 106 CYS A C 1
ATOM 808 O O . CYS A 1 106 ? -9.680 -16.822 -6.872 1.00 39.94 106 CYS A O 1
ATOM 810 N N . PRO A 1 107 ? -8.067 -16.349 -5.350 1.00 40.66 107 PRO A N 1
ATOM 811 C CA . PRO A 1 107 ? -8.717 -17.111 -4.300 1.00 40.66 107 PRO A CA 1
ATOM 812 C C . PRO A 1 107 ? -10.148 -16.598 -4.174 1.00 40.66 107 PRO A C 1
ATOM 814 O O . PRO A 1 107 ? -10.388 -15.393 -4.104 1.00 40.66 107 PRO A O 1
ATOM 817 N N . GLU A 1 108 ? -11.101 -17.517 -4.304 1.00 41.00 108 GLU A N 1
ATOM 818 C CA . GLU A 1 108 ? -12.510 -17.174 -4.399 1.00 41.00 108 GLU A CA 1
ATOM 819 C C . GLU A 1 108 ? -12.948 -16.630 -3.043 1.00 41.00 108 GLU A C 1
ATOM 821 O O . GLU A 1 108 ? -13.047 -17.358 -2.055 1.00 41.00 108 GLU A O 1
ATOM 826 N N . TYR A 1 109 ? -13.108 -15.309 -2.970 1.00 45.00 109 TYR A N 1
ATOM 827 C CA . TYR A 1 109 ? -13.411 -14.646 -1.716 1.00 45.00 109 TYR A CA 1
ATOM 828 C C . TYR A 1 109 ? -14.913 -14.710 -1.460 1.00 45.00 109 TYR A C 1
ATOM 830 O O . TYR A 1 109 ? -15.693 -14.235 -2.294 1.00 45.00 109 TYR A O 1
ATOM 838 N N . PRO A 1 110 ? -15.350 -15.230 -0.301 1.00 34.62 110 PRO A N 1
ATOM 839 C CA . PRO A 1 110 ? -16.735 -15.081 0.090 1.00 34.62 110 PRO A CA 1
ATOM 840 C C . PRO A 1 110 ? -17.017 -13.584 0.210 1.00 34.62 110 PRO A C 1
ATOM 842 O O . PRO A 1 110 ? -16.418 -12.884 1.031 1.00 34.62 110 PRO A O 1
ATOM 845 N N . LEU A 1 111 ? -17.923 -13.090 -0.638 1.00 34.12 111 LEU A N 1
ATOM 846 C CA . LEU A 1 111 ? -18.474 -11.749 -0.500 1.00 34.12 111 LEU A CA 1
ATOM 847 C C . LEU A 1 111 ? -18.908 -11.573 0.960 1.00 34.12 111 LEU A C 1
ATOM 849 O O . LEU A 1 111 ? -19.535 -12.489 1.508 1.00 34.12 111 LEU A O 1
ATOM 853 N N . PRO A 1 112 ? -18.590 -10.435 1.607 1.00 34.81 112 PRO A N 1
ATOM 854 C CA . PRO A 1 112 ? -19.064 -10.180 2.953 1.00 34.81 112 PRO A CA 1
ATOM 855 C C . PRO A 1 112 ? -20.577 -10.356 2.944 1.00 34.81 112 PRO A C 1
ATOM 857 O O . PRO A 1 112 ? -21.289 -9.613 2.268 1.00 34.81 112 PRO A O 1
ATOM 860 N N . GLN A 1 113 ? -21.047 -11.382 3.659 1.00 38.78 113 GLN A N 1
ATOM 861 C CA . GLN A 1 113 ? -22.460 -11.633 3.901 1.00 38.78 113 GLN A CA 1
ATOM 862 C C . GLN A 1 113 ? -23.010 -10.326 4.455 1.00 38.78 113 GLN A C 1
ATOM 864 O O . GLN A 1 113 ? -22.723 -9.960 5.597 1.00 38.78 113 GLN A O 1
ATOM 869 N N . THR A 1 114 ? -23.705 -9.564 3.614 1.00 37.56 114 THR A N 1
ATOM 870 C CA . THR A 1 114 ? -24.203 -8.242 3.962 1.00 37.56 114 THR A CA 1
ATOM 871 C C . THR A 1 114 ? -25.199 -8.424 5.096 1.00 37.56 114 THR A C 1
ATOM 873 O O . THR A 1 114 ? -26.386 -8.655 4.862 1.00 37.56 114 THR A O 1
ATOM 876 N N . LYS A 1 115 ? -24.746 -8.339 6.351 1.00 32.41 115 LYS A N 1
ATOM 877 C CA . LYS A 1 115 ? -25.660 -8.107 7.460 1.00 32.41 115 LYS A CA 1
ATOM 878 C C . LYS A 1 115 ? -26.256 -6.734 7.175 1.00 32.41 115 LYS A C 1
ATOM 880 O O . LYS A 1 115 ? -25.561 -5.721 7.212 1.00 32.41 115 LYS A O 1
ATOM 885 N N . LYS A 1 116 ? -27.538 -6.738 6.802 1.00 38.38 116 LYS A N 1
ATOM 886 C CA . LYS A 1 116 ? -28.407 -5.616 6.393 1.00 38.38 116 LYS A CA 1
ATOM 887 C C . LYS A 1 116 ? -28.508 -4.462 7.417 1.00 38.38 116 LYS A C 1
ATOM 889 O O . LYS A 1 116 ? -29.436 -3.665 7.364 1.00 38.38 116 LYS A O 1
ATOM 894 N N . THR A 1 117 ? -27.589 -4.347 8.370 1.00 42.31 117 THR A N 1
ATOM 895 C CA . THR A 1 117 ? -27.692 -3.494 9.557 1.00 42.31 117 THR A CA 1
ATOM 896 C C . THR A 1 117 ? -26.993 -2.137 9.434 1.00 42.31 117 THR A C 1
ATOM 898 O O . THR A 1 117 ? -27.338 -1.227 10.185 1.00 42.31 117 THR A O 1
ATOM 901 N N . LEU A 1 118 ? -26.080 -1.932 8.476 1.00 44.94 118 LEU A N 1
ATOM 902 C CA . LEU A 1 118 ? -25.298 -0.684 8.395 1.00 44.94 118 LEU A CA 1
ATOM 903 C C . LEU A 1 118 ? -26.057 0.515 7.789 1.00 44.94 118 LEU A C 1
ATOM 905 O O . LEU A 1 118 ? -25.768 1.660 8.135 1.00 44.94 118 LEU A O 1
ATOM 909 N N . PHE A 1 119 ? -27.100 0.288 6.984 1.00 41.16 119 PHE A N 1
ATOM 910 C CA . PHE A 1 119 ? -27.926 1.381 6.441 1.00 41.16 119 PHE A CA 1
ATOM 911 C C . PHE A 1 119 ? -28.960 1.943 7.435 1.00 41.16 119 PHE A C 1
ATOM 913 O O . PHE A 1 119 ? -29.406 3.083 7.284 1.00 41.16 119 PHE A O 1
ATOM 920 N N . GLY A 1 120 ? -29.308 1.194 8.487 1.00 34.34 120 GLY A N 1
ATOM 921 C CA . GLY A 1 120 ? -30.311 1.624 9.469 1.00 34.34 120 GLY A CA 1
ATOM 922 C C . GLY A 1 120 ? -29.829 2.756 10.382 1.00 34.34 120 GLY A C 1
ATOM 923 O O . GLY A 1 120 ? -30.608 3.636 10.754 1.00 34.34 120 GLY A O 1
ATOM 924 N N . HIS A 1 121 ? -28.534 2.783 10.715 1.00 48.25 121 HIS A N 1
ATOM 925 C CA . HIS A 1 121 ? -27.994 3.772 11.652 1.00 48.25 121 HIS A CA 1
ATOM 926 C C . HIS A 1 121 ? -27.772 5.146 10.993 1.00 48.25 121 HIS A C 1
ATOM 928 O O . HIS A 1 121 ? -27.988 6.187 11.618 1.00 48.25 121 HIS A O 1
ATOM 934 N N . PHE A 1 122 ? -27.423 5.167 9.702 1.00 43.88 122 PHE A N 1
ATOM 935 C CA . PHE A 1 122 ? -27.154 6.407 8.969 1.00 43.88 122 PHE A CA 1
ATOM 936 C C . PHE A 1 122 ? -28.442 7.188 8.641 1.00 43.88 122 PHE A C 1
ATOM 938 O O . PHE A 1 122 ? -28.491 8.411 8.801 1.00 43.88 122 PHE A O 1
ATOM 945 N N . GLN A 1 123 ? -29.534 6.493 8.291 1.00 49.66 123 GLN A N 1
ATOM 946 C CA . GLN A 1 123 ? -30.829 7.138 8.026 1.00 49.66 123 GLN A CA 1
ATOM 947 C C . GLN A 1 123 ? -31.461 7.763 9.281 1.00 49.66 123 GLN A C 1
ATOM 949 O O . GLN A 1 123 ? -32.095 8.819 9.193 1.00 49.66 123 GLN A O 1
ATOM 954 N N . LYS A 1 124 ? -31.263 7.160 10.462 1.00 43.56 124 LYS A N 1
ATOM 955 C CA . LYS A 1 124 ? -31.814 7.677 11.728 1.00 43.56 124 LYS A CA 1
ATOM 956 C C . LYS A 1 124 ? -31.177 9.018 12.120 1.00 43.56 124 LYS A C 1
ATOM 958 O O . LYS A 1 124 ? -31.867 9.911 12.612 1.00 43.56 124 LYS A O 1
ATOM 963 N N . ARG A 1 125 ? -29.885 9.203 11.815 1.00 47.84 125 ARG A N 1
ATOM 964 C CA . ARG A 1 125 ? -29.145 10.450 12.080 1.00 47.84 125 ARG A CA 1
ATOM 965 C C . ARG A 1 125 ? -29.564 11.595 11.150 1.00 47.84 125 ARG A C 1
ATOM 967 O O . ARG A 1 125 ? -29.657 12.736 11.598 1.00 47.84 125 ARG A O 1
ATOM 974 N N . LEU A 1 126 ? -29.889 11.294 9.889 1.00 52.34 126 LEU A N 1
ATOM 975 C CA . LEU A 1 126 ? -30.383 12.287 8.925 1.00 52.34 126 LEU A CA 1
ATOM 976 C C . LEU A 1 126 ? -31.812 12.751 9.240 1.00 52.34 126 LEU A C 1
ATOM 978 O O . LEU A 1 126 ? -32.078 13.953 9.198 1.00 52.34 126 LEU A O 1
ATOM 982 N N . LYS A 1 127 ? -32.712 11.841 9.645 1.00 43.59 127 LYS A N 1
ATOM 983 C CA . LYS A 1 127 ? -34.085 12.215 10.036 1.00 43.59 127 LYS A CA 1
ATOM 984 C C . LYS A 1 127 ? -34.119 13.110 11.284 1.00 43.59 127 LYS A C 1
ATOM 986 O O . LYS A 1 127 ? -34.846 14.099 11.276 1.00 43.59 127 LYS A O 1
ATOM 991 N N . ASN A 1 128 ? -33.283 12.850 12.297 1.00 47.94 128 ASN A N 1
ATOM 992 C CA . ASN A 1 128 ? -33.207 13.711 13.490 1.00 47.94 128 ASN A CA 1
ATOM 993 C C . ASN A 1 128 ? -32.644 15.111 13.194 1.00 47.94 128 ASN A C 1
ATOM 995 O O . ASN A 1 128 ? -33.111 16.093 13.771 1.00 47.94 128 ASN A O 1
ATOM 999 N N . LYS A 1 129 ? -31.682 15.231 12.268 1.00 44.84 129 LYS A N 1
ATOM 1000 C CA . LYS A 1 129 ? -31.113 16.535 11.886 1.00 44.84 129 LYS A CA 1
ATOM 1001 C C . LYS A 1 129 ? -32.101 17.387 11.076 1.00 44.84 129 LYS A C 1
ATOM 1003 O O . LYS A 1 129 ? -32.151 18.600 11.260 1.00 44.84 129 LYS A O 1
ATOM 1008 N N . LEU A 1 130 ? -32.936 16.754 10.246 1.00 49.78 130 LEU A N 1
ATOM 1009 C CA . LEU A 1 130 ? -34.029 17.420 9.524 1.00 49.78 130 LEU A CA 1
ATOM 1010 C C . LEU A 1 130 ? -35.204 17.816 10.435 1.00 49.78 130 LEU A C 1
ATOM 1012 O O . LEU A 1 130 ? -35.820 18.856 10.201 1.00 49.78 130 LEU A O 1
ATOM 1016 N N . TYR A 1 131 ? -35.494 17.046 11.489 1.00 48.00 131 TYR A N 1
ATOM 1017 C CA . TYR A 1 131 ? -36.567 17.381 12.436 1.00 48.00 131 TYR A CA 1
ATOM 1018 C C . TYR A 1 131 ? -36.250 18.626 13.280 1.00 48.00 131 TYR A C 1
ATOM 1020 O O . TYR A 1 131 ? -37.131 19.453 13.506 1.00 48.00 131 TYR A O 1
ATOM 1028 N N . MET A 1 132 ? -34.988 18.819 13.677 1.00 45.34 132 MET A N 1
ATOM 1029 C CA . MET A 1 132 ? -34.581 19.975 14.491 1.00 45.34 132 MET A CA 1
ATOM 1030 C C . MET A 1 132 ? -34.542 21.300 13.714 1.00 45.34 132 MET A C 1
ATOM 1032 O O . MET A 1 132 ? -34.713 22.366 14.299 1.00 45.34 132 MET A O 1
ATOM 1036 N N . HIS A 1 133 ? -34.373 21.260 12.388 1.00 47.78 133 HIS A N 1
ATOM 1037 C CA . HIS A 1 133 ? -34.360 22.478 11.570 1.00 47.78 133 HIS A CA 1
ATOM 1038 C C . HIS A 1 133 ? -35.760 22.982 11.189 1.00 47.78 133 HIS A C 1
ATOM 1040 O O . HIS A 1 133 ? -35.927 24.180 10.958 1.00 47.78 133 HIS A O 1
ATOM 1046 N N . LYS A 1 134 ? -36.784 22.113 11.162 1.00 44.16 134 LYS A N 1
ATOM 1047 C CA . LYS A 1 134 ? -38.170 22.534 10.882 1.00 44.16 134 LYS A CA 1
ATOM 1048 C C . LYS A 1 134 ? -38.849 23.200 12.082 1.00 44.16 134 LYS A C 1
ATOM 1050 O O . LYS A 1 134 ? -39.621 24.136 11.891 1.00 44.16 134 LYS A O 1
ATOM 1055 N N . THR A 1 135 ? -38.539 22.788 13.310 1.00 49.00 135 THR A N 1
ATOM 1056 C CA . THR A 1 135 ? -39.162 23.360 14.520 1.00 49.00 135 THR A CA 1
ATOM 1057 C C . THR A 1 135 ? -38.652 24.764 14.864 1.00 49.00 135 THR A C 1
ATOM 1059 O O . THR A 1 135 ? -39.387 25.545 15.463 1.00 49.00 135 THR A O 1
ATOM 1062 N N . SER A 1 136 ? -37.445 25.133 14.419 1.00 44.00 136 SER A N 1
ATOM 1063 C CA . SER A 1 136 ? -36.901 26.494 14.569 1.00 44.00 136 SER A CA 1
ATOM 1064 C C . SER A 1 136 ? -37.564 27.511 13.622 1.00 44.00 136 SER A C 1
ATOM 1066 O O . SER A 1 136 ? -37.790 28.662 13.994 1.00 44.00 136 SER A O 1
ATOM 1068 N N . PHE A 1 137 ? -37.965 27.085 12.418 1.00 45.94 137 PHE A N 1
ATOM 1069 C CA . PHE A 1 137 ? -38.555 27.988 11.422 1.00 45.94 137 PHE A CA 1
ATOM 1070 C C . PHE A 1 137 ? -40.048 28.272 11.665 1.00 45.94 137 PHE A C 1
ATOM 1072 O O . PHE A 1 137 ? -40.524 29.365 11.365 1.00 45.94 137 PHE A O 1
ATOM 1079 N N . LEU A 1 138 ? -40.784 27.330 12.269 1.00 47.81 138 LEU A N 1
ATOM 1080 C CA . LEU A 1 138 ? -42.202 27.519 12.607 1.00 47.81 138 LEU A CA 1
ATOM 1081 C C . LEU A 1 138 ? -42.441 28.364 13.871 1.00 47.8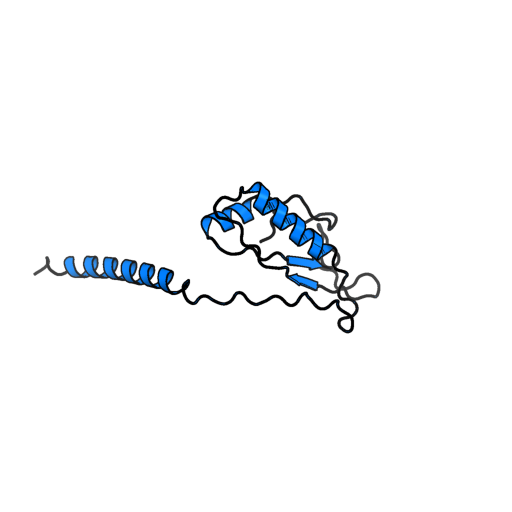1 138 LEU A C 1
ATOM 1083 O O . LEU A 1 138 ? -43.513 28.943 13.999 1.00 47.81 138 LEU A O 1
ATOM 1087 N N . LYS A 1 139 ? -41.455 28.521 14.768 1.00 46.44 139 LYS A N 1
ATOM 1088 C CA . LYS A 1 139 ? -41.593 29.399 15.950 1.00 46.44 139 LYS A CA 1
ATOM 1089 C C . LYS A 1 139 ? -41.317 30.881 15.674 1.00 46.44 139 LYS A C 1
ATOM 1091 O O . LYS A 1 139 ? -41.812 31.720 16.413 1.00 46.44 139 LYS A O 1
ATOM 1096 N N . LYS A 1 140 ? -40.595 31.232 14.602 1.00 47.88 140 LYS A N 1
ATOM 1097 C CA . LYS A 1 140 ? -40.303 32.641 14.254 1.00 47.88 140 LYS A CA 1
ATOM 1098 C C . LYS A 1 140 ? -41.423 33.366 13.502 1.00 47.88 140 LYS A C 1
ATOM 1100 O O . LYS A 1 140 ? -41.333 34.573 13.322 1.00 47.88 140 LYS A O 1
ATOM 1105 N N . ARG A 1 141 ? -42.477 32.659 13.080 1.00 43.16 141 ARG A N 1
ATOM 1106 C CA . ARG A 1 141 ? -43.622 33.246 12.360 1.00 43.16 141 ARG A CA 1
ATOM 1107 C C . ARG A 1 141 ? -44.864 33.486 13.226 1.00 43.16 141 ARG A C 1
ATOM 1109 O O . ARG A 1 141 ? -45.821 34.058 12.729 1.00 43.16 141 ARG A O 1
ATOM 1116 N N . ALA A 1 142 ? -44.833 33.086 14.498 1.00 47.25 142 ALA A N 1
ATOM 1117 C CA . ALA A 1 142 ? -45.943 33.240 15.444 1.00 47.25 142 ALA A CA 1
ATOM 1118 C C . ALA A 1 142 ? -45.730 34.378 16.468 1.00 47.25 142 ALA A C 1
ATOM 1120 O O . ALA A 1 142 ? -46.408 34.420 17.485 1.00 47.25 142 ALA A O 1
ATOM 1121 N N . SER A 1 143 ? -44.779 35.287 16.227 1.00 46.34 143 SER A N 1
ATOM 1122 C CA . SER A 1 143 ? -44.542 36.479 17.071 1.00 46.34 143 SER A CA 1
ATOM 1123 C C . SER A 1 143 ? -44.626 37.790 16.283 1.00 46.34 143 SER A C 1
ATOM 1125 O O . SER A 1 143 ? -44.057 38.796 16.685 1.00 46.34 143 SER A O 1
ATOM 1127 N N . PHE A 1 144 ? -45.311 37.760 15.141 1.00 46.38 144 PHE A N 1
ATOM 1128 C CA . PHE A 1 144 ? -45.608 38.924 14.306 1.00 46.38 144 PHE A CA 1
ATOM 1129 C C . PHE A 1 144 ? -47.054 38.818 13.797 1.00 46.38 144 PHE A C 1
ATOM 1131 O O . PHE A 1 144 ? -47.288 38.807 12.597 1.00 46.38 144 PHE A O 1
ATOM 1138 N N . PHE A 1 145 ? -47.993 38.620 14.722 1.00 42.75 145 PHE A N 1
ATOM 1139 C CA . PHE A 1 145 ? -49.416 38.964 14.642 1.00 42.75 145 PHE A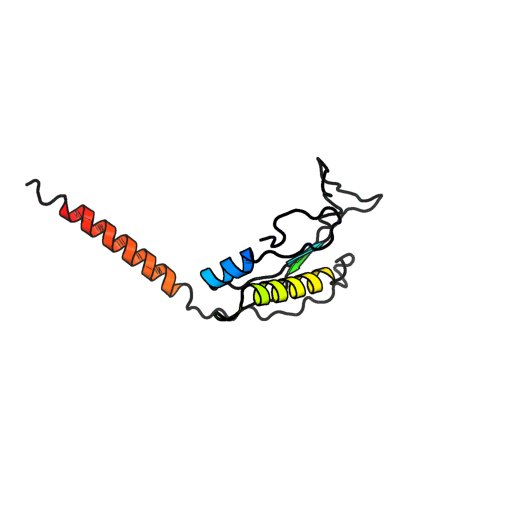 CA 1
ATOM 1140 C C . PHE A 1 145 ? -49.968 38.985 16.066 1.00 42.75 145 PHE A C 1
ATOM 1142 O O . PHE A 1 145 ? -49.539 38.109 16.855 1.00 42.75 145 PHE A O 1
#

Radius of gyration: 23.33 Å; chains: 1; bounding box: 62×58×49 Å

pLDDT: mean 73.4, std 22.1, range [32.41, 96.56]

Secondary structure (DSSP, 8-state):
--TT-S--SSSSPPPPPTHHHHHHHHH-PPB--EEEESHHHHS-TT-SS--SEETTEEPP-EEEE-PPB---TT--HHHHHHHHHHHHHHHHTSPP-S-TTSPPPPP-PPP----TTHHHHHHHHHHHHHHHHHHHHHHTTSS--

Sequence (145 aa):
IFPEGRLSETGALLPFQKGVAYLQQKTGAPIVPFALHGGFEAWPWGRLLPRLFCGRRRIRLAVHLGAPLYPAATATANEVTEALFDAVQQLMACPDVSDVSNAPKCPEYPLPQTKKTLFGHFQKRLKNKLYMHKTSFLKKRASFF